Protein AF-A0A8J4SPD5-F1 (afdb_monomer_lite)

InterPro domains:
  IPR001563 Peptidase S10, serine carboxypeptidase [PF00450] (21-89)
  IPR001563 Peptidase S10, serine carboxypeptidase [PTHR11802] (18-124)
  IPR029058 Alpha/Beta hydrolase fold [G3DSA:3.40.50.1820] (10-102)
  IPR029058 Alpha/Beta hydrolase fold [SSF53474] (17-88)

Radius of gyration: 15.5 Å; chains: 1; bounding box: 42×34×45 Å

Organism: NCBI:txid100268

Secondary structure (DSSP, 8-state):
-GGGTTTSSS--GGGB----TT-SS--SS-EEEEEEE-SSTT-EEEEEEE--SS-TTTSPEEEE---STT--THHIIIIISSSEEEPP--TT-S--EEE----SEEEEESS--HHHHHHIIIIIHHH-EEESTTGGGGS-S--

Foldseek 3Di:
DCQCPVVALDHDPVQWDPDDQLPPDDDLWTKGWDWDQFPDNPDTWTKIKTAASPPSRPFAEAEFDEDDAWAWSVCCCAPNPNQWDQDDDDPPGSHRTDGDGRHHMYMTTGGDDVRVVVCCVVPCVVGHHYDYPCVVVPDDDDD

Sequence (143 aa):
FPRFFASGPSGPTDERVTSLPGLTVQPKYALYSGYLHGTSNNVQLHYWLVEAENRPDVAPLVLWLNGGPGCSSLEGLLQENGPFKVSPISQSDDSFYIFERALLRMLAFSKFSESTLKFQRSWAYKNYLLSGCIATHYTPEGS

Structure (mmCIF, N/CA/C/O backbone):
data_AF-A0A8J4SPD5-F1
#
_entry.id   AF-A0A8J4SPD5-F1
#
loop_
_atom_site.group_PDB
_atom_site.id
_atom_site.type_symbol
_atom_site.label_atom_id
_atom_site.label_alt_id
_atom_site.label_comp_id
_atom_site.label_asym_id
_atom_site.label_entity_id
_atom_site.label_seq_id
_atom_site.pdbx_PDB_ins_code
_atom_site.Cartn_x
_atom_site.Cartn_y
_atom_site.Cartn_z
_atom_site.occupancy
_atom_site.B_iso_or_equiv
_atom_site.auth_seq_id
_atom_site.auth_comp_id
_atom_site.auth_asym_id
_atom_site.auth_atom_id
_atom_site.pdbx_PDB_model_num
ATOM 1 N N . PHE A 1 1 ? -14.853 2.187 1.522 1.00 48.75 1 PHE A N 1
ATOM 2 C CA . PHE A 1 1 ? -14.688 0.987 2.371 1.00 48.75 1 PHE A CA 1
ATOM 3 C C . PHE A 1 1 ? -15.326 -0.271 1.797 1.00 48.75 1 PHE A C 1
ATOM 5 O O . PHE A 1 1 ? -14.603 -1.251 1.703 1.00 48.75 1 PHE A O 1
ATOM 12 N N . PRO A 1 2 ? -16.577 -0.264 1.289 1.00 50.12 2 PRO A N 1
ATOM 13 C CA . PRO A 1 2 ? -17.099 -1.406 0.529 1.00 50.12 2 PRO A CA 1
ATOM 14 C C . PRO A 1 2 ? -16.271 -1.703 -0.727 1.00 50.12 2 PRO A C 1
ATOM 16 O O . PRO A 1 2 ? -16.280 -2.821 -1.199 1.00 50.12 2 PRO A O 1
ATOM 19 N N . ARG A 1 3 ? -15.524 -0.722 -1.256 1.00 58.41 3 ARG A N 1
ATOM 20 C CA . ARG A 1 3 ? -14.796 -0.817 -2.530 1.00 58.41 3 ARG A CA 1
ATOM 21 C C . ARG A 1 3 ? -13.763 -1.944 -2.653 1.00 58.41 3 ARG A C 1
ATOM 23 O O . ARG A 1 3 ? -13.575 -2.384 -3.767 1.00 58.41 3 ARG A O 1
ATOM 30 N N . PHE A 1 4 ? -13.144 -2.429 -1.575 1.00 56.75 4 PHE A N 1
ATOM 31 C CA . PHE A 1 4 ? -12.231 -3.589 -1.657 1.00 56.75 4 PHE A CA 1
ATOM 32 C C . PHE A 1 4 ? -12.939 -4.946 -1.551 1.00 56.75 4 PHE A C 1
ATOM 34 O O . PHE A 1 4 ? -12.288 -5.981 -1.637 1.00 56.75 4 PHE A O 1
ATOM 41 N N . PHE A 1 5 ? -14.251 -4.941 -1.303 1.00 51.28 5 PHE A N 1
ATOM 42 C CA . PHE A 1 5 ? -15.070 -6.143 -1.133 1.00 51.28 5 PHE A CA 1
ATOM 43 C C . PHE A 1 5 ? -16.246 -6.212 -2.120 1.00 51.28 5 PHE A C 1
ATOM 45 O O . PHE A 1 5 ? -16.687 -7.299 -2.472 1.00 51.28 5 PHE A O 1
ATOM 52 N N . ALA A 1 6 ? -16.736 -5.070 -2.606 1.00 45.88 6 ALA A N 1
ATOM 53 C CA . ALA A 1 6 ? -17.805 -4.955 -3.595 1.00 45.88 6 ALA A CA 1
ATOM 54 C C . ALA A 1 6 ? -17.341 -5.372 -5.001 1.00 45.88 6 ALA A C 1
ATOM 56 O O . ALA A 1 6 ? -18.162 -5.786 -5.810 1.00 45.88 6 ALA A O 1
ATOM 57 N N . SER A 1 7 ? -16.035 -5.301 -5.273 1.00 46.88 7 SER A N 1
ATOM 58 C CA . SER A 1 7 ? -15.382 -5.815 -6.484 1.00 46.88 7 SER A CA 1
ATOM 59 C C . SER A 1 7 ? -14.794 -7.220 -6.300 1.00 46.88 7 SER A C 1
ATOM 61 O O . SER A 1 7 ? -14.007 -7.666 -7.131 1.00 46.88 7 SER A O 1
ATOM 63 N N . GLY A 1 8 ? -15.141 -7.925 -5.215 1.00 50.12 8 GLY A N 1
ATOM 64 C CA . GLY A 1 8 ? -14.461 -9.165 -4.848 1.00 50.12 8 GLY A CA 1
ATOM 65 C C . GLY A 1 8 ? -12.995 -8.917 -4.441 1.00 50.12 8 GLY A C 1
ATOM 66 O O . GLY A 1 8 ? -12.646 -7.801 -4.065 1.00 50.12 8 GLY A O 1
ATOM 67 N N . PRO A 1 9 ? -12.123 -9.935 -4.485 1.00 53.09 9 PRO A N 1
ATOM 68 C CA . PRO A 1 9 ? -10.727 -9.903 -4.016 1.00 53.09 9 PRO A CA 1
ATOM 69 C C . PRO A 1 9 ? -9.759 -9.152 -4.941 1.00 53.09 9 PRO A C 1
ATOM 71 O O . PRO A 1 9 ? -8.610 -9.532 -5.142 1.00 53.09 9 PRO A O 1
ATOM 74 N N . SER A 1 10 ? -10.239 -8.064 -5.511 1.00 59.06 10 SER A N 1
ATOM 75 C CA . SER A 1 10 ? -9.499 -7.186 -6.395 1.00 59.06 10 SER A CA 1
ATOM 76 C C . SER A 1 10 ? -9.784 -5.759 -5.969 1.00 59.06 10 SER A C 1
ATOM 78 O O . SER A 1 10 ? -10.942 -5.391 -5.746 1.00 59.06 10 SER A O 1
ATOM 80 N N . GLY A 1 11 ? -8.727 -4.955 -5.847 1.00 63.75 11 GLY A N 1
ATOM 81 C CA . GLY A 1 11 ? -8.864 -3.511 -5.702 1.00 63.75 11 GLY A CA 1
ATOM 82 C C . GLY A 1 11 ? -9.638 -2.889 -6.875 1.00 63.75 11 GLY A C 1
ATOM 83 O O . GLY A 1 11 ? -9.902 -3.562 -7.877 1.00 63.75 11 GLY A O 1
ATOM 84 N N . PRO A 1 12 ? -10.023 -1.609 -6.772 1.00 72.44 12 PRO A N 1
ATOM 85 C CA . PRO A 1 12 ? -10.711 -0.918 -7.857 1.00 72.44 12 PRO A CA 1
ATOM 86 C C . PRO A 1 12 ? -9.890 -0.985 -9.150 1.00 72.44 12 PRO A C 1
ATOM 88 O O . PRO A 1 12 ? -8.693 -0.702 -9.143 1.00 72.44 12 PRO A O 1
ATOM 91 N N . THR A 1 13 ? -10.522 -1.365 -10.264 1.00 73.56 13 THR A N 1
ATOM 92 C CA . THR A 1 13 ? -9.842 -1.550 -11.561 1.00 73.56 13 THR A CA 1
ATOM 93 C C . THR A 1 13 ? -9.110 -0.296 -12.024 1.00 73.56 13 THR A C 1
ATOM 95 O O . THR A 1 13 ? -8.031 -0.399 -12.600 1.00 73.56 13 THR A O 1
ATOM 98 N N . ASP A 1 14 ? -9.665 0.871 -11.705 1.00 83.19 14 ASP A N 1
ATOM 99 C CA . ASP A 1 14 ? -9.147 2.183 -12.102 1.00 83.19 14 ASP A CA 1
ATOM 100 C C . ASP A 1 14 ? -7.894 2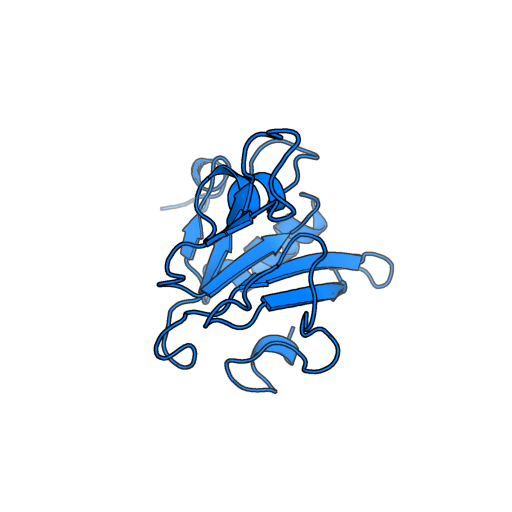.589 -11.304 1.00 83.19 14 ASP A C 1
ATOM 102 O O . ASP A 1 14 ? -7.191 3.521 -11.680 1.00 83.19 14 ASP A O 1
ATOM 106 N N . GLU A 1 15 ? -7.593 1.879 -10.213 1.00 88.50 15 GLU A N 1
ATOM 107 C CA . GLU A 1 15 ? -6.426 2.102 -9.350 1.00 88.50 15 GLU A CA 1
ATOM 108 C C . GLU A 1 15 ? -5.357 1.012 -9.549 1.00 88.50 15 GLU A C 1
ATOM 110 O O . GLU A 1 15 ? -4.375 0.946 -8.804 1.00 88.50 15 GLU A O 1
ATOM 115 N N . ARG A 1 16 ? -5.536 0.127 -10.543 1.00 89.88 16 ARG A N 1
ATOM 116 C CA . ARG A 1 16 ? -4.566 -0.923 -10.866 1.00 89.88 16 ARG A CA 1
ATOM 117 C C . ARG A 1 16 ? -3.317 -0.312 -11.494 1.00 89.88 16 ARG A C 1
ATOM 119 O O . ARG A 1 16 ? -3.377 0.348 -12.527 1.00 89.88 16 ARG A O 1
ATOM 126 N N . VAL A 1 17 ? -2.161 -0.618 -10.916 1.00 89.25 17 VAL A N 1
ATOM 127 C CA . VAL A 1 17 ? -0.864 -0.210 -11.457 1.00 89.25 17 VAL A CA 1
ATOM 128 C C . VAL A 1 17 ? -0.488 -1.155 -12.596 1.00 89.25 17 VAL A C 1
ATOM 130 O O . VAL A 1 17 ? -0.188 -2.327 -12.375 1.00 89.25 17 VAL A O 1
ATOM 133 N N . THR A 1 18 ? -0.519 -0.651 -13.830 1.00 87.75 18 THR A N 1
ATOM 134 C CA . THR A 1 18 ? -0.161 -1.410 -15.044 1.00 87.75 18 THR A CA 1
ATOM 135 C C . THR A 1 18 ? 1.302 -1.246 -15.448 1.00 87.75 18 THR A C 1
ATOM 137 O O . THR A 1 18 ? 1.835 -2.073 -16.184 1.00 87.75 18 THR A O 1
ATOM 140 N N . SER A 1 19 ? 1.955 -0.183 -14.980 1.00 84.81 19 SER A N 1
ATOM 141 C CA . SER A 1 19 ? 3.367 0.100 -15.230 1.00 84.81 19 SER A CA 1
ATOM 142 C C . SER A 1 19 ? 3.968 0.835 -14.040 1.00 84.81 19 SER A C 1
ATOM 144 O O . SER A 1 19 ? 3.377 1.803 -13.558 1.00 84.81 19 SER A O 1
ATOM 146 N N . LEU A 1 20 ? 5.156 0.418 -13.610 1.00 83.19 20 LEU A N 1
ATOM 147 C CA . LEU A 1 20 ? 5.950 1.107 -12.598 1.00 83.19 20 LEU A CA 1
ATOM 148 C C . LEU A 1 20 ? 7.338 1.390 -13.200 1.00 83.19 20 LEU A C 1
ATOM 150 O O . LEU A 1 20 ? 7.940 0.467 -13.743 1.00 83.19 20 LEU A O 1
ATOM 154 N N . PRO A 1 21 ? 7.857 2.628 -13.178 1.00 82.75 21 PRO A N 1
ATOM 155 C CA . PRO A 1 21 ? 9.204 2.905 -13.681 1.00 82.75 21 PRO A CA 1
ATOM 156 C C . PRO A 1 21 ? 10.244 2.030 -12.973 1.00 82.75 21 PRO A C 1
ATOM 158 O O . PRO A 1 21 ? 10.153 1.853 -11.765 1.00 82.75 21 PRO A O 1
ATOM 161 N N . GLY A 1 22 ? 11.211 1.463 -13.698 1.00 75.88 22 GLY A N 1
ATOM 162 C CA . GLY A 1 22 ? 12.160 0.493 -13.127 1.00 75.88 22 GLY A CA 1
ATOM 163 C C . GLY A 1 22 ? 11.676 -0.951 -13.085 1.00 75.88 22 GLY A C 1
ATOM 164 O O . GLY A 1 22 ? 12.383 -1.814 -12.566 1.00 75.88 22 GLY A O 1
ATOM 165 N N . LEU A 1 23 ? 10.469 -1.210 -13.591 1.00 74.00 23 LEU A N 1
ATOM 166 C CA . LEU A 1 23 ? 9.902 -2.540 -13.752 1.00 74.00 23 LEU A CA 1
ATOM 167 C C . LEU A 1 23 ? 10.200 -3.062 -15.159 1.00 74.00 23 LEU A C 1
ATOM 169 O O . LEU A 1 23 ? 9.462 -2.783 -16.102 1.00 74.00 23 LEU A O 1
ATOM 173 N N . THR A 1 24 ? 11.267 -3.839 -15.308 1.00 72.44 24 THR A N 1
ATOM 174 C CA . THR A 1 24 ? 11.594 -4.501 -16.584 1.00 72.44 24 THR A CA 1
ATOM 175 C C . THR A 1 24 ? 10.792 -5.788 -16.799 1.00 72.44 24 THR A C 1
ATOM 177 O O . THR A 1 24 ? 10.609 -6.222 -17.935 1.00 72.44 24 THR A O 1
ATOM 180 N N . VAL A 1 25 ? 10.251 -6.374 -15.724 1.00 76.31 25 VAL A N 1
ATOM 181 C CA . VAL A 1 25 ? 9.420 -7.588 -15.740 1.00 76.31 25 VAL A CA 1
ATOM 182 C C . VAL A 1 25 ? 8.171 -7.368 -14.895 1.00 76.31 25 VAL A C 1
ATOM 184 O O . VAL A 1 25 ? 8.276 -6.976 -13.737 1.00 76.31 25 VAL A O 1
ATOM 187 N N . GLN A 1 26 ? 6.983 -7.651 -15.441 1.00 77.56 26 GLN A N 1
ATOM 188 C CA . GLN A 1 26 ? 5.744 -7.530 -14.669 1.00 77.56 26 GLN A CA 1
ATOM 189 C C . GLN A 1 26 ? 5.642 -8.613 -13.581 1.00 77.56 26 GLN A C 1
ATOM 191 O O . GLN A 1 26 ? 5.879 -9.792 -13.867 1.00 77.56 26 GLN A O 1
ATOM 196 N N . PRO A 1 27 ? 5.248 -8.252 -12.346 1.00 81.75 27 PRO A N 1
ATOM 197 C CA . PRO A 1 27 ? 5.031 -9.223 -11.289 1.00 81.75 27 PRO A CA 1
ATOM 198 C C . PRO A 1 27 ? 3.790 -10.072 -11.585 1.00 81.75 27 PRO A C 1
ATOM 200 O O . PRO A 1 27 ? 2.859 -9.650 -12.270 1.00 81.75 27 PRO A O 1
ATOM 203 N N . LYS A 1 28 ? 3.757 -11.284 -11.025 1.00 85.69 28 LYS A N 1
ATOM 204 C CA . LYS A 1 28 ? 2.626 -12.218 -11.177 1.00 85.69 28 LYS A CA 1
ATOM 205 C C . LYS A 1 28 ? 1.398 -11.846 -10.341 1.00 85.69 28 LYS A C 1
ATOM 207 O O . LYS A 1 28 ? 0.334 -12.423 -10.532 1.00 85.69 28 LYS A O 1
ATOM 212 N N . TYR A 1 29 ? 1.550 -10.912 -9.410 1.00 87.06 29 TYR A N 1
ATOM 213 C CA . TYR A 1 29 ? 0.484 -10.405 -8.558 1.00 87.06 29 TYR A CA 1
ATOM 214 C C . TYR A 1 29 ? 0.025 -9.020 -9.016 1.00 87.06 29 TYR A C 1
ATOM 216 O O . TYR A 1 29 ? 0.767 -8.265 -9.644 1.00 87.06 29 TYR A O 1
ATOM 224 N N . ALA A 1 30 ? -1.213 -8.670 -8.676 1.00 89.62 30 ALA A N 1
ATOM 225 C CA . ALA A 1 30 ? -1.742 -7.342 -8.945 1.00 89.62 30 ALA A CA 1
ATOM 226 C C . ALA A 1 30 ? -1.265 -6.336 -7.886 1.00 89.62 30 ALA A C 1
ATOM 228 O O . ALA A 1 30 ? -1.252 -6.631 -6.691 1.00 89.62 30 ALA A O 1
ATOM 229 N N . LEU A 1 31 ? -0.915 -5.135 -8.345 1.00 89.56 31 LEU A N 1
ATOM 230 C CA . LEU A 1 31 ? -0.627 -3.973 -7.513 1.00 89.56 31 LEU A CA 1
ATOM 231 C C . LEU A 1 31 ? -1.700 -2.913 -7.766 1.00 89.56 31 LEU A C 1
ATOM 233 O O . LEU A 1 31 ? -2.047 -2.638 -8.916 1.00 89.56 31 LEU A O 1
ATOM 237 N N . TYR A 1 32 ? -2.189 -2.300 -6.695 1.00 91.25 32 TYR A N 1
ATOM 238 C CA . TYR A 1 32 ? -3.107 -1.169 -6.742 1.00 91.25 32 TYR A CA 1
ATOM 239 C C . TYR A 1 32 ? -2.542 -0.013 -5.924 1.00 91.25 32 TYR A C 1
ATOM 241 O O . TYR A 1 32 ? -1.959 -0.236 -4.863 1.00 91.25 32 TYR A O 1
ATOM 249 N N . SER A 1 33 ? -2.741 1.211 -6.400 1.00 91.00 33 SER A N 1
ATOM 250 C CA . SER A 1 33 ? -2.324 2.438 -5.724 1.00 91.00 33 SER A CA 1
ATOM 251 C C . SER A 1 33 ? -3.414 3.485 -5.886 1.00 91.00 33 SER A C 1
ATOM 253 O O . SER A 1 33 ? -3.805 3.793 -7.009 1.00 91.00 33 SER A O 1
ATOM 255 N N . GLY A 1 34 ? -3.894 4.048 -4.782 1.00 90.56 34 GLY A N 1
ATOM 256 C CA . GLY A 1 34 ? -5.062 4.926 -4.814 1.00 90.56 34 GLY A CA 1
ATOM 257 C C . GLY A 1 34 ? -5.282 5.699 -3.524 1.00 90.56 34 GLY A C 1
ATOM 258 O O . GLY A 1 34 ? -4.399 5.764 -2.664 1.00 90.56 34 GLY A O 1
ATOM 259 N N . TYR A 1 35 ? -6.472 6.284 -3.378 1.00 87.12 35 TYR A N 1
ATOM 260 C CA . TYR A 1 35 ? -6.835 7.085 -2.207 1.00 87.12 35 TYR A CA 1
ATOM 261 C C . TYR A 1 35 ? -8.138 6.603 -1.575 1.00 87.12 35 TYR A C 1
ATOM 263 O O . TYR A 1 35 ? -9.181 6.499 -2.217 1.00 87.12 35 TYR A O 1
ATOM 271 N N . LEU A 1 36 ? -8.102 6.376 -0.263 1.00 82.69 36 LEU A N 1
ATOM 272 C CA . LEU A 1 36 ? -9.296 6.118 0.534 1.00 82.69 36 LEU A CA 1
ATOM 273 C C . LEU A 1 36 ? -9.731 7.378 1.262 1.00 82.69 36 LEU A C 1
ATOM 275 O O . LEU A 1 36 ? -8.913 8.084 1.846 1.00 82.69 36 LEU A O 1
ATOM 279 N N . HIS A 1 37 ? -11.035 7.623 1.301 1.00 80.69 37 HIS A N 1
ATOM 280 C CA . HIS A 1 37 ? -11.586 8.646 2.183 1.00 80.69 37 HIS A CA 1
ATOM 281 C C . HIS A 1 37 ? -11.338 8.250 3.638 1.00 80.69 37 HIS A C 1
ATOM 283 O O . HIS A 1 37 ? -11.619 7.119 4.026 1.00 80.69 37 HIS A O 1
ATOM 289 N N . GLY A 1 38 ? -10.796 9.169 4.430 1.00 72.56 38 GLY A N 1
ATOM 290 C CA . GLY A 1 38 ? -10.636 9.006 5.868 1.00 72.56 38 GLY A CA 1
ATOM 291 C C . GLY A 1 38 ? -11.952 9.213 6.619 1.00 72.56 38 GLY A C 1
ATOM 292 O O . GLY A 1 38 ? -13.042 9.195 6.054 1.00 72.56 38 GLY A O 1
ATOM 293 N N . THR A 1 39 ? -11.846 9.437 7.930 1.00 70.25 39 THR A N 1
ATOM 294 C CA . THR A 1 39 ? -13.027 9.666 8.787 1.00 70.25 39 THR A CA 1
ATOM 295 C C . THR A 1 39 ? -13.736 10.999 8.551 1.00 70.25 39 THR A C 1
ATOM 297 O O . THR A 1 39 ? -14.880 11.158 8.965 1.00 70.25 39 THR A O 1
ATOM 300 N N . SER A 1 40 ? -13.086 11.947 7.877 1.00 71.25 40 SER A N 1
ATOM 301 C CA . SER A 1 40 ? -13.688 13.201 7.434 1.00 71.25 40 SER A CA 1
ATOM 302 C C . SER A 1 40 ? -13.550 13.344 5.921 1.00 71.25 40 SER A C 1
ATOM 304 O O . SER A 1 40 ? -12.586 12.863 5.324 1.00 71.25 40 SER A O 1
ATOM 306 N N . ASN A 1 41 ? -14.507 14.039 5.300 1.00 69.75 41 ASN A N 1
ATOM 307 C CA . ASN A 1 41 ? -14.602 14.172 3.841 1.00 69.75 41 ASN A CA 1
ATOM 308 C C . ASN A 1 41 ? -13.359 14.814 3.195 1.00 69.75 41 ASN A C 1
ATOM 310 O O . ASN A 1 41 ? -13.111 14.600 2.012 1.00 69.75 41 ASN A O 1
ATOM 314 N N . ASN A 1 42 ? -12.563 15.553 3.975 1.00 78.69 42 ASN A N 1
ATOM 315 C CA . ASN A 1 42 ? -11.366 16.254 3.506 1.00 78.69 42 ASN A CA 1
ATOM 316 C C . ASN A 1 42 ? -10.068 15.465 3.720 1.00 78.69 42 ASN A C 1
ATOM 318 O O . ASN A 1 42 ? -8.996 15.946 3.359 1.00 78.69 42 ASN A O 1
ATOM 322 N N . VAL A 1 43 ? -10.131 14.278 4.326 1.00 78.88 43 VAL A N 1
ATOM 323 C CA . VAL A 1 43 ? -8.952 13.437 4.531 1.00 78.88 43 VAL A CA 1
ATOM 324 C C . VAL A 1 43 ? -8.913 12.362 3.459 1.00 78.88 43 VAL A C 1
ATOM 326 O O . VAL A 1 43 ? -9.844 11.571 3.326 1.00 78.88 43 VAL A O 1
ATOM 329 N N . GLN A 1 44 ? -7.801 12.309 2.732 1.00 84.50 44 GLN A N 1
ATOM 330 C CA . GLN A 1 44 ? -7.504 11.251 1.777 1.00 84.50 44 GLN A CA 1
ATOM 331 C C . GLN A 1 44 ? -6.273 10.474 2.246 1.00 84.50 44 GLN A C 1
ATOM 333 O O . GLN A 1 44 ? -5.235 11.057 2.562 1.00 84.50 44 GLN A O 1
ATOM 338 N N . LEU A 1 45 ? -6.405 9.154 2.314 1.00 84.00 45 LEU A N 1
ATOM 339 C CA . LEU A 1 45 ? -5.375 8.218 2.739 1.00 84.00 45 LEU A CA 1
ATOM 340 C C . LEU A 1 45 ? -4.844 7.498 1.504 1.00 84.00 45 LEU A C 1
ATOM 342 O O . LEU A 1 45 ? -5.516 6.623 0.960 1.00 84.00 45 LEU A O 1
ATOM 346 N N . HIS A 1 46 ? -3.650 7.877 1.060 1.00 89.62 46 HIS A N 1
ATOM 347 C CA . HIS A 1 46 ? -2.983 7.181 -0.032 1.00 89.62 46 HIS A CA 1
ATOM 348 C C . HIS A 1 46 ? -2.539 5.785 0.416 1.00 89.62 46 HIS A C 1
ATOM 350 O O . HIS A 1 46 ? -1.936 5.637 1.488 1.00 89.62 46 HIS A O 1
ATOM 356 N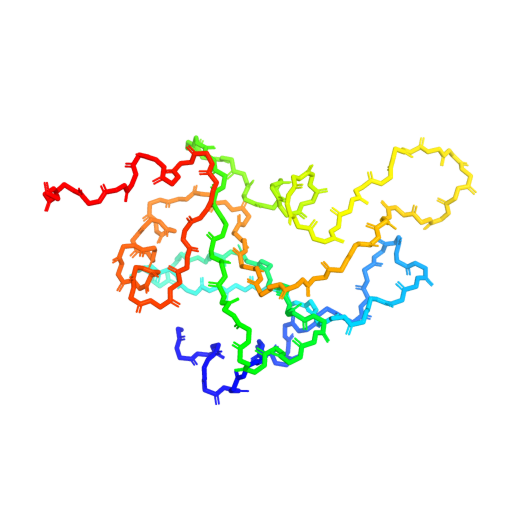 N . TYR A 1 47 ? -2.836 4.775 -0.398 1.00 89.31 47 TYR A N 1
ATOM 357 C CA . TYR A 1 47 ? -2.570 3.375 -0.094 1.00 89.31 47 TYR A CA 1
ATOM 358 C C . TYR A 1 47 ? -1.927 2.654 -1.274 1.00 89.31 47 TYR A C 1
ATOM 360 O O . TYR A 1 47 ? -2.225 2.969 -2.426 1.00 89.31 47 TYR A O 1
ATOM 368 N N . TRP A 1 48 ? -1.117 1.642 -0.967 1.00 91.56 48 TRP A N 1
ATOM 369 C CA . TRP A 1 48 ? -0.712 0.584 -1.889 1.00 91.56 48 TRP A CA 1
ATOM 370 C C . TRP A 1 48 ? -1.270 -0.752 -1.401 1.00 91.56 48 TRP A C 1
ATOM 372 O O . TRP A 1 48 ? -1.168 -1.075 -0.216 1.00 91.56 48 TRP A O 1
ATOM 382 N N . LEU A 1 49 ? -1.866 -1.518 -2.311 1.00 90.31 49 LEU A N 1
ATOM 383 C CA . LEU A 1 49 ? -2.343 -2.876 -2.067 1.00 90.31 49 LEU A CA 1
ATOM 384 C C . LEU A 1 49 ? -1.638 -3.829 -3.021 1.00 90.31 49 LEU A C 1
ATOM 386 O O . LEU A 1 49 ? -1.739 -3.682 -4.239 1.00 90.31 49 LEU A O 1
ATOM 390 N N . VAL A 1 50 ? -0.989 -4.835 -2.455 1.00 90.75 50 VAL A N 1
ATOM 391 C CA . VAL A 1 50 ? -0.434 -5.960 -3.199 1.00 90.75 50 VAL A CA 1
ATOM 392 C C . VAL A 1 50 ? -1.319 -7.167 -2.976 1.00 90.75 50 VAL A C 1
ATOM 394 O O . VAL A 1 50 ? -1.575 -7.534 -1.832 1.00 90.75 50 VAL A O 1
ATOM 397 N N . GLU A 1 51 ? -1.796 -7.772 -4.054 1.00 89.81 51 GLU A N 1
ATOM 398 C CA . GLU A 1 51 ? -2.545 -9.023 -3.984 1.00 89.81 51 GLU A CA 1
ATOM 399 C C . GLU A 1 51 ? -1.610 -10.225 -3.805 1.00 89.81 51 GLU A C 1
ATOM 401 O O . GLU A 1 51 ? -0.430 -10.174 -4.151 1.00 89.81 51 GLU A O 1
ATOM 406 N N . ALA A 1 52 ? -2.145 -11.331 -3.290 1.00 88.62 52 ALA A N 1
ATOM 407 C CA . ALA A 1 52 ? -1.394 -12.580 -3.254 1.00 88.62 52 ALA A CA 1
ATOM 408 C C . ALA A 1 52 ? -1.202 -13.133 -4.680 1.00 88.62 52 ALA A C 1
ATOM 410 O O . ALA A 1 52 ? -2.111 -13.073 -5.507 1.00 88.62 52 ALA A O 1
ATOM 411 N N . GLU A 1 53 ? -0.036 -13.721 -4.961 1.00 88.81 53 GLU A N 1
ATOM 412 C CA . GLU A 1 53 ? 0.276 -14.371 -6.243 1.00 88.81 53 GLU A CA 1
ATOM 413 C C . GLU A 1 53 ? -0.679 -15.541 -6.515 1.00 88.81 53 GLU A C 1
ATOM 415 O O . GLU A 1 53 ? -1.115 -15.749 -7.644 1.00 88.81 53 GLU A O 1
ATOM 420 N N . ASN A 1 54 ? -1.017 -16.304 -5.470 1.00 87.06 54 ASN A N 1
ATOM 421 C CA . ASN A 1 54 ? -1.834 -17.506 -5.575 1.00 87.06 54 ASN A CA 1
ATOM 422 C C . ASN A 1 54 ? -3.113 -17.356 -4.753 1.00 87.06 54 ASN A C 1
ATOM 424 O O . ASN A 1 54 ? -3.047 -17.124 -3.548 1.00 87.06 54 ASN A O 1
ATOM 428 N N . ARG A 1 55 ? -4.262 -17.572 -5.403 1.00 85.69 55 ARG A N 1
ATOM 429 C CA . ARG A 1 55 ? -5.603 -17.500 -4.798 1.00 85.69 55 ARG A CA 1
ATOM 430 C C . ARG A 1 55 ? -5.833 -16.226 -3.956 1.00 85.69 55 ARG A C 1
ATOM 432 O O . ARG A 1 55 ? -6.115 -16.326 -2.757 1.00 85.69 55 ARG A O 1
ATOM 439 N N . PRO A 1 56 ? -5.707 -15.025 -4.558 1.00 84.31 56 PRO A N 1
ATOM 440 C CA . PRO A 1 56 ? -5.960 -13.758 -3.859 1.00 84.31 56 PRO A CA 1
ATOM 441 C C . PRO A 1 56 ? -7.384 -13.664 -3.292 1.00 84.31 56 PRO A C 1
ATOM 443 O O . PRO A 1 56 ? -7.632 -12.923 -2.348 1.00 84.31 56 PRO A O 1
ATOM 446 N N . ASP A 1 57 ? -8.310 -14.469 -3.810 1.00 81.31 57 ASP A N 1
ATOM 447 C CA . ASP A 1 57 ? -9.691 -14.597 -3.359 1.00 81.31 57 ASP A CA 1
ATOM 448 C C . ASP A 1 57 ? -9.879 -15.109 -1.939 1.00 81.31 57 ASP A C 1
ATOM 450 O O . ASP A 1 57 ? -10.809 -14.684 -1.253 1.00 81.31 57 ASP A O 1
ATOM 454 N N . VAL A 1 58 ? -8.967 -15.958 -1.481 1.00 80.69 58 VAL A N 1
ATOM 455 C CA . VAL A 1 58 ? -9.027 -16.567 -0.147 1.00 80.69 58 VAL A CA 1
ATOM 456 C C . VAL A 1 58 ? -7.797 -16.260 0.701 1.00 80.69 58 VAL A C 1
ATOM 458 O O . VAL A 1 58 ? -7.745 -16.644 1.869 1.00 80.69 58 VAL A O 1
ATOM 461 N N . ALA A 1 59 ? -6.797 -15.581 0.136 1.00 83.81 59 ALA A N 1
ATOM 462 C CA . ALA A 1 59 ? -5.623 -15.156 0.879 1.00 83.81 59 ALA A CA 1
ATOM 463 C C . ALA A 1 59 ? -6.010 -14.102 1.933 1.00 83.81 59 ALA A C 1
ATOM 465 O O . ALA A 1 59 ? -6.752 -13.160 1.625 1.00 83.81 59 ALA A O 1
ATOM 466 N N . PRO A 1 60 ? -5.504 -14.214 3.176 1.00 82.12 60 PRO A N 1
ATOM 467 C CA . PRO A 1 60 ? -5.786 -13.215 4.187 1.00 82.12 60 PRO A CA 1
ATOM 468 C C . PRO A 1 60 ? -5.130 -11.890 3.795 1.00 82.12 60 PRO A C 1
ATOM 470 O O . PRO A 1 60 ? -4.041 -11.853 3.213 1.00 82.12 60 PRO A O 1
ATOM 473 N N . LEU A 1 61 ? -5.815 -10.798 4.123 1.00 83.31 61 LEU A N 1
ATOM 474 C CA . LEU A 1 61 ? -5.287 -9.454 3.958 1.00 83.31 61 LEU A CA 1
ATOM 475 C C . LEU A 1 61 ? -4.623 -9.006 5.264 1.00 83.31 61 LEU A C 1
ATOM 477 O O . LEU A 1 61 ? -5.172 -9.131 6.360 1.00 83.31 61 LEU A O 1
ATOM 481 N N . VAL A 1 62 ? -3.401 -8.515 5.130 1.00 83.00 62 VAL A N 1
ATOM 482 C CA . VAL A 1 62 ? -2.585 -7.976 6.209 1.00 83.00 62 VAL A CA 1
ATOM 483 C C . VAL A 1 62 ? -2.550 -6.467 6.052 1.00 83.00 62 VAL A C 1
ATOM 485 O O . VAL A 1 62 ? -2.185 -5.950 4.993 1.00 83.00 62 VAL A O 1
ATOM 488 N N . LEU A 1 63 ? -2.927 -5.757 7.112 1.00 82.50 63 LEU A N 1
ATOM 489 C CA . LEU A 1 63 ? -2.708 -4.321 7.197 1.00 82.50 63 LEU A CA 1
ATOM 490 C C . LEU A 1 63 ? -1.327 -4.090 7.812 1.00 82.50 63 LEU A C 1
ATOM 492 O O . LEU A 1 63 ? -1.091 -4.435 8.972 1.00 82.50 63 LEU A O 1
ATOM 496 N N . TRP A 1 64 ? -0.435 -3.489 7.032 1.00 81.19 64 TRP A N 1
ATOM 497 C CA . TRP A 1 64 ? 0.912 -3.158 7.467 1.00 81.19 64 TRP A CA 1
ATOM 498 C C . TRP A 1 64 ? 1.015 -1.687 7.854 1.00 81.19 64 TRP A C 1
ATOM 500 O O . TRP A 1 64 ? 0.729 -0.806 7.038 1.00 81.19 64 TRP A O 1
ATOM 510 N N . LEU A 1 65 ? 1.442 -1.427 9.091 1.00 77.69 65 LEU A N 1
ATOM 511 C CA . LEU A 1 65 ? 1.637 -0.078 9.613 1.00 77.69 65 LEU A CA 1
ATOM 512 C C . LEU A 1 65 ? 3.045 0.080 10.194 1.00 77.69 65 LEU A C 1
ATOM 514 O O . LEU A 1 65 ? 3.377 -0.505 11.229 1.00 77.69 65 LEU A O 1
ATOM 518 N N . ASN A 1 66 ? 3.854 0.928 9.563 1.00 75.56 66 ASN A N 1
ATOM 519 C CA . ASN A 1 66 ? 5.106 1.392 10.158 1.00 75.56 66 ASN A CA 1
ATOM 520 C C . ASN A 1 66 ? 4.810 2.299 11.365 1.00 75.56 66 ASN A C 1
ATOM 522 O O . ASN A 1 66 ? 3.752 2.928 11.450 1.00 75.56 66 ASN A O 1
ATOM 526 N N . GLY A 1 67 ? 5.740 2.326 12.323 1.00 68.31 67 GLY A N 1
ATOM 527 C CA . GLY A 1 67 ? 5.579 3.063 13.576 1.00 68.31 67 GLY A CA 1
ATOM 528 C C . GLY A 1 67 ? 6.083 4.500 13.554 1.00 68.31 67 GLY A C 1
ATOM 529 O O . GLY A 1 67 ? 6.709 4.935 12.598 1.00 68.31 67 GLY A O 1
ATOM 530 N N . GLY A 1 68 ? 5.802 5.222 14.642 1.00 58.16 68 GLY A N 1
ATOM 531 C CA . GLY A 1 68 ? 6.084 6.651 14.791 1.00 58.16 68 GLY A CA 1
ATOM 532 C C . GLY A 1 68 ? 5.012 7.547 14.144 1.00 58.16 68 GLY A C 1
ATOM 533 O O . GLY A 1 68 ? 4.422 7.192 13.122 1.00 58.16 68 GLY A O 1
ATOM 534 N N . PRO A 1 69 ? 4.714 8.728 14.711 1.00 63.38 69 PRO A N 1
ATOM 535 C CA . PRO A 1 69 ? 3.883 9.703 14.020 1.00 63.38 69 PRO A CA 1
ATOM 536 C C . PRO A 1 69 ? 4.617 10.221 12.774 1.00 63.38 69 PRO A C 1
ATOM 538 O O . PRO A 1 69 ? 5.686 10.812 12.875 1.00 63.38 69 PRO A O 1
ATOM 541 N N . GLY A 1 70 ? 4.019 10.030 11.596 1.00 65.12 70 GLY A N 1
ATOM 542 C CA . GLY A 1 70 ? 4.498 10.621 10.342 1.00 65.12 70 GLY A CA 1
ATOM 543 C C . GLY A 1 70 ? 5.332 9.713 9.434 1.00 65.12 70 GLY A C 1
ATOM 544 O O . GLY A 1 70 ? 5.552 10.103 8.289 1.00 65.12 70 GLY A O 1
ATOM 545 N N . CYS A 1 71 ? 5.722 8.512 9.870 1.00 71.62 71 CYS A N 1
ATOM 546 C CA . CYS A 1 71 ? 6.401 7.554 8.994 1.00 71.62 71 CYS A CA 1
ATOM 547 C C . CYS A 1 71 ? 5.432 6.927 7.977 1.00 71.62 71 CYS A C 1
ATOM 549 O O . CYS A 1 71 ? 4.225 6.784 8.212 1.00 71.62 71 CYS A O 1
ATOM 551 N N . SER A 1 72 ? 5.974 6.574 6.812 1.00 81.19 72 SER A N 1
ATOM 552 C CA . SER A 1 72 ? 5.234 5.940 5.723 1.00 81.19 72 SER A CA 1
ATOM 553 C C . SER A 1 72 ? 5.247 4.431 5.899 1.00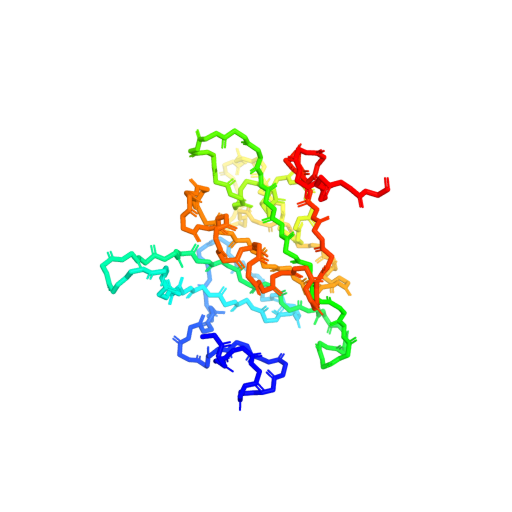 81.19 72 SER A C 1
ATOM 555 O O . SER A 1 72 ? 6.308 3.837 6.043 1.00 81.19 72 SER A O 1
ATOM 557 N N . SER A 1 73 ? 4.089 3.776 5.811 1.00 84.94 73 SER A N 1
ATOM 558 C CA . SER A 1 73 ? 4.047 2.305 5.804 1.00 84.94 73 SER A CA 1
ATOM 559 C C . SER A 1 73 ? 4.468 1.707 4.460 1.00 84.94 73 SER A C 1
ATOM 561 O O . SER A 1 73 ? 4.629 0.495 4.351 1.00 84.94 73 SER A O 1
ATOM 563 N N . LEU A 1 74 ? 4.690 2.548 3.439 1.00 86.00 74 LEU A N 1
ATOM 564 C CA . LEU A 1 74 ? 5.338 2.106 2.203 1.00 86.00 74 LEU A CA 1
ATOM 565 C C . LEU A 1 74 ? 6.807 1.744 2.427 1.00 86.00 74 LEU A C 1
ATOM 567 O O . LEU A 1 74 ? 7.350 0.977 1.644 1.00 86.00 74 LEU A O 1
ATOM 571 N N . GLU A 1 75 ? 7.437 2.248 3.491 1.00 82.00 75 GLU A N 1
ATOM 572 C CA . GLU A 1 75 ? 8.781 1.819 3.881 1.00 82.00 75 GLU A CA 1
ATOM 573 C C . GLU A 1 75 ? 8.801 0.312 4.154 1.00 82.00 75 GLU A C 1
ATOM 575 O O . GLU A 1 75 ? 9.546 -0.412 3.500 1.00 82.00 75 GLU A O 1
ATOM 580 N N . GLY A 1 76 ? 7.891 -0.195 4.990 1.00 80.44 76 GLY A N 1
ATOM 581 C CA . GLY A 1 76 ? 7.810 -1.630 5.243 1.00 80.44 76 GLY A CA 1
ATOM 582 C C . GLY A 1 76 ? 7.386 -2.461 4.029 1.00 80.44 76 GLY A C 1
ATOM 583 O O . GLY A 1 76 ? 7.804 -3.610 3.893 1.00 80.44 76 GLY A O 1
ATOM 584 N N . LEU A 1 77 ? 6.620 -1.881 3.100 1.00 84.25 77 LEU A N 1
ATOM 585 C CA . LEU A 1 77 ? 6.282 -2.529 1.828 1.00 84.25 77 LEU A CA 1
ATOM 586 C C . LEU A 1 77 ? 7.486 -2.625 0.869 1.00 84.25 77 LEU A C 1
ATOM 588 O O . LEU A 1 77 ? 7.566 -3.577 0.099 1.00 84.25 77 LEU A O 1
ATOM 592 N N . LEU A 1 78 ? 8.403 -1.657 0.888 1.00 83.81 78 LEU A N 1
ATOM 593 C CA . LEU A 1 78 ? 9.520 -1.571 -0.066 1.00 83.81 78 LEU A CA 1
ATOM 594 C C . LEU A 1 78 ? 10.865 -2.057 0.493 1.00 83.81 78 LEU A C 1
ATOM 596 O O . LEU A 1 78 ? 11.792 -2.294 -0.284 1.00 83.81 78 LEU A O 1
ATOM 600 N N . GLN A 1 79 ? 11.005 -2.126 1.818 1.00 77.50 79 GLN A N 1
ATOM 601 C CA . GLN A 1 79 ? 12.285 -2.376 2.488 1.00 77.50 79 GLN A CA 1
ATOM 602 C C . GLN A 1 79 ? 12.230 -3.481 3.548 1.00 77.50 79 GLN A C 1
ATOM 604 O O . GLN A 1 79 ? 13.282 -3.999 3.912 1.00 77.50 79 GLN A O 1
ATOM 609 N N . GLU A 1 80 ? 11.045 -3.866 4.035 1.00 79.12 80 GLU A N 1
ATOM 610 C CA . GLU A 1 80 ? 10.921 -4.870 5.100 1.00 79.12 80 GLU A CA 1
ATOM 611 C C . GLU A 1 80 ? 10.258 -6.161 4.602 1.00 79.12 80 GLU A C 1
ATOM 613 O O . GLU A 1 80 ? 10.941 -7.128 4.281 1.00 79.12 80 GLU A O 1
ATOM 618 N N . ASN A 1 81 ? 8.923 -6.182 4.549 1.00 79.00 81 ASN A N 1
ATOM 619 C CA . ASN A 1 81 ? 8.119 -7.402 4.409 1.00 79.00 81 ASN A CA 1
ATOM 620 C C . ASN A 1 81 ? 7.238 -7.426 3.159 1.00 79.00 81 ASN A C 1
ATOM 622 O O . ASN A 1 81 ? 6.523 -8.403 2.931 1.00 79.00 81 ASN A O 1
ATOM 626 N N . GLY A 1 82 ? 7.236 -6.356 2.365 1.00 81.50 82 GLY A N 1
ATOM 627 C CA . GLY A 1 82 ? 6.541 -6.388 1.090 1.00 81.50 82 GLY A CA 1
ATOM 628 C C . GLY A 1 82 ? 7.325 -7.162 0.028 1.00 81.50 82 GLY A C 1
ATOM 629 O O . GLY A 1 82 ? 8.522 -7.409 0.164 1.00 81.50 82 GLY A O 1
ATOM 630 N N . PRO A 1 83 ? 6.658 -7.545 -1.067 1.00 80.12 83 PRO A N 1
ATOM 631 C CA . PRO A 1 83 ? 7.265 -8.353 -2.120 1.00 80.12 83 PRO A CA 1
ATOM 632 C C . PRO A 1 83 ? 8.163 -7.530 -3.059 1.00 80.12 83 PRO A C 1
ATOM 634 O O . PRO A 1 83 ? 8.573 -8.029 -4.104 1.00 80.12 83 PRO A O 1
ATOM 637 N N . PHE A 1 84 ? 8.451 -6.272 -2.710 1.00 77.69 84 PHE A N 1
ATOM 638 C CA . PHE A 1 84 ? 9.356 -5.382 -3.425 1.00 77.69 84 PHE A CA 1
ATOM 639 C C . PHE A 1 84 ? 10.631 -5.226 -2.612 1.00 77.69 84 PHE A C 1
ATOM 641 O O . PHE A 1 84 ? 10.579 -4.887 -1.433 1.00 77.69 84 PHE A O 1
ATOM 648 N N . LYS A 1 85 ? 11.775 -5.382 -3.267 1.00 72.88 85 LYS A N 1
ATOM 649 C CA . LYS A 1 85 ? 13.060 -4.937 -2.741 1.00 72.88 85 LYS A CA 1
ATOM 650 C C . LYS A 1 85 ? 13.637 -3.914 -3.694 1.00 72.88 85 LYS A C 1
ATOM 652 O O . LYS A 1 85 ? 13.754 -4.177 -4.888 1.00 72.88 85 LYS A O 1
ATOM 657 N N . VAL A 1 86 ? 13.974 -2.741 -3.175 1.00 69.88 86 VAL A N 1
ATOM 658 C CA . VAL A 1 86 ? 14.689 -1.729 -3.955 1.00 69.88 86 VAL A CA 1
ATOM 659 C C . VAL A 1 86 ? 16.129 -2.204 -4.130 1.00 69.88 86 VAL A C 1
ATOM 661 O O . VAL A 1 86 ? 16.826 -2.452 -3.145 1.00 69.88 86 VAL A O 1
ATOM 664 N N . SER A 1 87 ? 16.565 -2.371 -5.378 1.00 67.00 87 SER A N 1
ATOM 665 C CA . SER A 1 87 ? 17.960 -2.701 -5.671 1.00 67.00 87 SER A CA 1
ATOM 666 C C . SER A 1 87 ? 18.847 -1.505 -5.300 1.00 67.00 87 SER A C 1
ATOM 668 O O . SER A 1 87 ? 18.463 -0.364 -5.587 1.00 67.00 87 SER A O 1
ATOM 670 N N . PRO A 1 88 ? 20.023 -1.703 -4.672 1.00 62.91 88 PRO A N 1
ATOM 671 C CA . PRO A 1 88 ? 20.996 -0.624 -4.558 1.00 62.91 88 PRO A CA 1
ATOM 672 C C . PRO A 1 88 ? 21.321 -0.108 -5.962 1.00 62.91 88 PRO A C 1
ATOM 674 O O . PRO A 1 88 ? 21.495 -0.898 -6.886 1.00 62.91 88 PRO A O 1
ATOM 677 N N . ILE A 1 89 ? 21.376 1.217 -6.121 1.00 59.94 89 ILE A N 1
ATOM 678 C CA . ILE A 1 89 ? 21.639 1.881 -7.402 1.00 59.94 89 ILE A CA 1
ATOM 679 C C . ILE A 1 89 ? 23.045 1.476 -7.881 1.00 59.94 89 ILE A C 1
ATOM 681 O O . ILE A 1 89 ? 24.031 2.140 -7.564 1.00 59.94 89 ILE A O 1
ATOM 685 N N . SER A 1 90 ? 23.166 0.380 -8.628 1.00 53.72 90 SER A N 1
ATOM 686 C CA . SER A 1 90 ? 24.318 0.144 -9.487 1.00 53.72 90 SER A CA 1
ATOM 687 C C . SER A 1 90 ? 23.991 0.795 -10.829 1.00 53.72 90 SER A C 1
ATOM 689 O O . SER A 1 90 ? 22.909 0.625 -11.384 1.00 53.72 90 SER A O 1
ATOM 691 N N . GLN A 1 91 ? 24.896 1.640 -11.312 1.00 52.16 91 GLN A N 1
ATOM 692 C CA . GLN A 1 91 ? 24.686 2.565 -12.433 1.00 52.16 91 GLN A CA 1
ATOM 693 C C . GLN A 1 91 ? 24.565 1.872 -13.811 1.00 52.16 91 GLN A C 1
ATOM 695 O O . GLN A 1 91 ? 24.922 2.467 -14.824 1.00 52.16 91 GLN A O 1
ATOM 700 N N . SER A 1 92 ? 24.111 0.618 -13.875 1.00 55.62 92 SER A N 1
ATOM 701 C CA . SER A 1 92 ? 24.129 -0.188 -15.100 1.00 55.62 92 SER A CA 1
ATOM 702 C C . SER A 1 92 ? 22.909 -1.076 -15.347 1.00 55.62 92 SER A C 1
ATOM 704 O O . SER A 1 92 ? 22.831 -1.629 -16.437 1.00 55.62 92 SER A O 1
ATOM 706 N N . ASP A 1 93 ? 21.965 -1.204 -14.410 1.00 58.22 93 ASP A N 1
ATOM 707 C CA . ASP A 1 93 ? 20.747 -1.993 -14.627 1.00 58.22 93 ASP A CA 1
ATOM 708 C C . ASP A 1 93 ? 19.502 -1.096 -14.571 1.00 58.22 93 ASP A C 1
ATOM 710 O O . ASP A 1 93 ? 19.219 -0.469 -13.553 1.00 58.22 93 ASP A O 1
ATOM 714 N N . ASP A 1 94 ? 18.699 -1.086 -15.640 1.00 59.56 94 ASP A N 1
ATOM 715 C CA . ASP A 1 94 ? 17.418 -0.353 -15.747 1.00 59.56 94 ASP A CA 1
ATOM 716 C C . ASP A 1 94 ? 16.328 -0.848 -14.763 1.00 59.56 94 ASP A C 1
ATOM 718 O O . ASP A 1 94 ? 15.173 -0.414 -14.807 1.00 59.56 94 ASP A O 1
ATOM 722 N N . SER A 1 95 ? 16.667 -1.799 -13.886 1.00 60.06 95 SER A N 1
ATOM 723 C CA . SER A 1 95 ? 15.749 -2.465 -12.961 1.00 60.06 95 SER A CA 1
ATOM 724 C C . SER A 1 95 ? 15.978 -1.987 -11.530 1.00 60.06 95 SER A C 1
ATOM 726 O O . SER A 1 95 ? 16.945 -2.371 -10.876 1.00 60.06 95 SER A O 1
ATOM 728 N N . PHE A 1 96 ? 15.047 -1.185 -11.012 1.00 67.81 96 PHE A N 1
ATOM 729 C CA . PHE A 1 96 ? 15.114 -0.653 -9.644 1.00 67.81 96 PHE A CA 1
ATOM 730 C C . PHE A 1 96 ? 14.531 -1.605 -8.590 1.00 67.81 96 PHE A C 1
ATOM 732 O O . PHE A 1 96 ? 14.710 -1.377 -7.392 1.00 67.81 96 PHE A O 1
ATOM 739 N N . TYR A 1 97 ? 13.850 -2.675 -9.013 1.00 68.62 97 TYR A N 1
ATOM 740 C CA . TYR A 1 97 ? 13.091 -3.554 -8.127 1.00 68.62 97 TYR A CA 1
ATOM 741 C C . TYR A 1 97 ? 13.425 -5.034 -8.330 1.00 68.62 97 TYR A C 1
ATOM 743 O O . TYR A 1 97 ? 13.461 -5.531 -9.455 1.00 68.62 97 TYR A O 1
ATOM 751 N N . ILE A 1 98 ? 13.591 -5.745 -7.217 1.00 64.75 98 ILE A N 1
ATOM 752 C CA . ILE A 1 98 ? 13.639 -7.205 -7.135 1.00 64.75 98 ILE A CA 1
ATOM 753 C C . ILE A 1 98 ? 12.324 -7.668 -6.507 1.00 64.75 98 ILE A C 1
ATOM 755 O O . ILE A 1 98 ? 11.901 -7.126 -5.484 1.00 64.75 98 ILE A O 1
ATOM 759 N N . PHE A 1 99 ? 11.678 -8.661 -7.118 1.00 66.31 99 PHE A N 1
ATOM 760 C CA . PHE A 1 99 ? 10.375 -9.153 -6.674 1.00 66.31 99 PHE A CA 1
ATOM 761 C C . PHE A 1 99 ? 10.482 -10.492 -5.970 1.00 66.31 99 PHE A C 1
ATOM 763 O O . PHE A 1 99 ? 11.085 -11.434 -6.484 1.00 66.31 99 PHE A O 1
ATOM 770 N N . GLU A 1 100 ? 9.822 -10.586 -4.824 1.00 72.56 100 GLU A N 1
ATOM 771 C CA . GLU A 1 100 ? 9.608 -11.843 -4.120 1.00 72.56 100 GLU A CA 1
ATOM 772 C C . GLU A 1 100 ? 8.148 -12.289 -4.228 1.00 72.56 100 GLU A C 1
ATOM 774 O O . GLU A 1 100 ? 7.284 -11.581 -4.749 1.00 72.56 100 GLU A O 1
ATOM 779 N N . ARG A 1 101 ? 7.857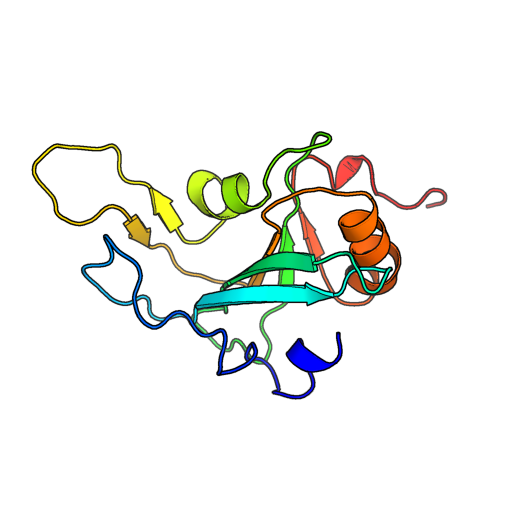 -13.512 -3.778 1.00 77.19 101 ARG A N 1
ATOM 780 C CA . ARG A 1 101 ? 6.495 -14.050 -3.854 1.00 77.19 101 ARG A CA 1
ATOM 781 C C . ARG A 1 101 ? 5.587 -13.312 -2.874 1.00 77.19 101 ARG A C 1
ATOM 783 O O . ARG A 1 101 ? 5.837 -13.312 -1.672 1.00 77.19 101 ARG A O 1
ATOM 790 N N . ALA A 1 102 ? 4.479 -12.772 -3.371 1.00 79.56 102 ALA A N 1
ATOM 791 C CA . ALA A 1 102 ? 3.412 -12.244 -2.528 1.00 79.56 102 ALA A CA 1
ATOM 792 C C . ALA A 1 102 ? 2.531 -13.402 -2.031 1.00 79.56 102 ALA A C 1
ATOM 794 O O . ALA A 1 102 ? 1.622 -13.849 -2.727 1.00 79.56 102 ALA A O 1
ATOM 795 N N . LEU A 1 103 ? 2.823 -13.950 -0.849 1.00 81.94 103 LEU A N 1
ATOM 796 C CA . LEU A 1 103 ? 2.038 -15.063 -0.287 1.00 81.94 103 LEU A CA 1
ATOM 797 C C . LEU A 1 103 ? 0.706 -14.607 0.316 1.00 81.94 103 LEU A C 1
ATOM 799 O O . LEU A 1 103 ? -0.246 -15.381 0.375 1.00 81.94 103 LEU A O 1
ATOM 803 N N . LEU A 1 104 ? 0.660 -13.356 0.766 1.00 83.81 104 LEU A N 1
ATOM 804 C CA . LEU A 1 104 ? -0.487 -12.725 1.398 1.00 83.81 104 LEU A CA 1
ATOM 805 C C . LEU A 1 104 ? -0.846 -11.453 0.643 1.00 83.81 104 LEU A C 1
ATOM 807 O O . LEU A 1 104 ? -0.030 -10.907 -0.101 1.00 83.81 104 LEU A O 1
ATOM 811 N N . ARG A 1 105 ? -2.057 -10.959 0.887 1.00 87.69 105 ARG A N 1
ATOM 812 C CA . ARG A 1 105 ? -2.445 -9.630 0.426 1.00 87.69 105 ARG A CA 1
ATOM 813 C C . ARG A 1 105 ? -1.922 -8.627 1.448 1.00 87.69 105 ARG A C 1
ATOM 815 O O . ARG A 1 105 ? -2.113 -8.834 2.646 1.00 87.69 105 ARG A O 1
ATOM 822 N N . MET A 1 106 ? -1.275 -7.556 1.012 1.00 88.00 106 MET A N 1
ATOM 823 C CA . MET A 1 106 ? -0.661 -6.570 1.905 1.00 88.00 106 MET A CA 1
ATOM 824 C C . MET A 1 106 ? -1.142 -5.167 1.552 1.00 88.00 106 MET A C 1
ATOM 826 O O . MET A 1 106 ? -0.930 -4.698 0.436 1.00 88.00 106 MET A O 1
ATOM 830 N N . LEU A 1 107 ? -1.784 -4.501 2.511 1.00 87.69 107 LEU A N 1
ATOM 831 C CA . LEU A 1 107 ? -2.236 -3.116 2.409 1.00 87.69 107 LEU A CA 1
ATOM 832 C C . LEU A 1 107 ? -1.331 -2.225 3.259 1.00 87.69 107 LEU A C 1
ATOM 834 O O . LEU A 1 107 ? -1.214 -2.441 4.464 1.00 87.69 107 LEU A O 1
ATOM 838 N N . ALA A 1 108 ? -0.740 -1.203 2.646 1.00 88.06 108 ALA A N 1
ATOM 839 C CA . ALA A 1 108 ? 0.112 -0.225 3.313 1.00 88.06 108 ALA A CA 1
ATOM 840 C C . ALA A 1 108 ? -0.331 1.206 2.978 1.00 88.06 108 ALA A C 1
ATOM 842 O O . ALA A 1 108 ? -0.668 1.511 1.836 1.00 88.06 108 ALA A O 1
ATOM 843 N N . PHE A 1 109 ? -0.299 2.104 3.964 1.00 87.25 109 PHE A N 1
ATOM 844 C CA . PHE A 1 109 ? -0.614 3.525 3.780 1.00 87.25 109 PHE A CA 1
ATOM 845 C C . PHE A 1 109 ? 0.654 4.379 3.730 1.00 87.25 109 PHE A C 1
ATOM 847 O O . PHE A 1 109 ? 1.563 4.198 4.538 1.00 87.25 109 PHE A O 1
ATOM 854 N N . SER A 1 110 ? 0.710 5.375 2.844 1.00 83.19 110 SER A N 1
ATOM 855 C CA . SER A 1 110 ? 1.915 6.213 2.716 1.00 83.19 110 SER A CA 1
ATOM 856 C C . SER A 1 110 ? 2.121 7.219 3.837 1.00 83.19 110 SER A C 1
ATOM 858 O O . SER A 1 110 ? 3.186 7.822 3.932 1.00 83.19 110 SER A O 1
ATOM 860 N N . LYS A 1 111 ? 1.110 7.449 4.672 1.00 77.75 111 LYS A N 1
ATOM 861 C CA . LYS A 1 111 ? 1.250 8.295 5.850 1.00 77.75 111 LYS A CA 1
ATOM 862 C C . LYS A 1 111 ? 0.435 7.736 6.997 1.00 77.75 111 LYS A C 1
ATOM 864 O O . LYS A 1 111 ? -0.781 7.550 6.893 1.00 77.75 111 LYS A O 1
ATOM 869 N N . PHE A 1 112 ? 1.111 7.532 8.117 1.00 67.75 112 PHE A N 1
ATOM 870 C CA . PHE A 1 112 ? 0.445 7.288 9.378 1.00 67.75 112 PHE A CA 1
ATOM 871 C C . PHE A 1 112 ? -0.201 8.585 9.896 1.00 67.75 112 PHE A C 1
ATOM 873 O O . PHE A 1 112 ? 0.450 9.625 10.014 1.00 67.75 112 PHE A O 1
ATOM 880 N N . SER A 1 113 ? -1.505 8.536 10.176 1.00 69.19 113 SER A N 1
ATOM 881 C CA . SER A 1 113 ? -2.287 9.650 10.720 1.00 69.19 113 SER A CA 1
ATOM 882 C C . SER A 1 113 ? -3.330 9.140 11.713 1.00 69.19 113 SER A C 1
ATOM 884 O O . SER A 1 113 ? -3.696 7.965 11.691 1.00 69.19 113 SER A O 1
ATOM 886 N N . GLU A 1 114 ? -3.891 10.030 12.533 1.00 69.38 114 GLU A N 1
ATOM 887 C CA . GLU A 1 114 ? -5.015 9.687 13.416 1.00 69.38 114 GLU A CA 1
ATOM 888 C C . GLU A 1 114 ? -6.231 9.153 12.633 1.00 69.38 114 GLU A C 1
ATOM 890 O O . GLU A 1 114 ? -6.980 8.307 13.114 1.00 69.38 114 GLU A O 1
ATOM 895 N N . SER A 1 115 ? -6.408 9.584 11.380 1.00 67.94 115 SER A N 1
ATOM 896 C CA . SER A 1 115 ? -7.445 9.032 10.501 1.00 67.94 115 SER A CA 1
ATOM 897 C C . SER A 1 115 ? -7.131 7.603 10.054 1.00 67.94 115 SER A C 1
ATOM 899 O O . SER A 1 115 ? -8.040 6.778 10.001 1.00 67.94 115 SER A O 1
ATOM 901 N N . THR A 1 116 ? -5.858 7.288 9.799 1.00 67.75 116 THR A N 1
ATOM 902 C CA . THR A 1 116 ? -5.382 5.918 9.536 1.00 67.75 116 THR A CA 1
ATOM 903 C C . THR A 1 116 ? -5.605 5.025 10.763 1.00 67.75 116 THR A C 1
ATOM 905 O O . THR A 1 116 ? -6.041 3.884 10.632 1.00 67.75 116 THR A O 1
ATOM 908 N N . LEU A 1 117 ? -5.409 5.569 11.969 1.00 68.56 117 LEU A N 1
ATOM 909 C CA . LEU A 1 117 ? -5.702 4.884 13.232 1.00 68.56 117 LEU A CA 1
ATOM 910 C C . LEU A 1 117 ? -7.192 4.632 13.450 1.00 68.56 117 LEU A C 1
ATOM 912 O O . LEU A 1 117 ? -7.587 3.535 13.840 1.00 68.56 117 LEU A O 1
ATOM 916 N N . LYS A 1 118 ? -8.042 5.629 13.199 1.00 69.00 118 LYS A N 1
ATOM 917 C CA . LYS A 1 118 ? -9.498 5.456 13.285 1.00 69.00 118 LYS A CA 1
ATOM 918 C C . LYS A 1 118 ? -9.993 4.434 12.259 1.00 69.00 118 LYS A C 1
ATOM 920 O O . LYS A 1 118 ? -10.866 3.625 12.578 1.00 69.00 118 LYS A O 1
ATOM 925 N N . PHE A 1 119 ? -9.399 4.408 11.065 1.00 67.50 119 PHE A N 1
ATOM 926 C CA . PHE A 1 119 ? -9.631 3.357 10.074 1.00 67.50 119 PHE A CA 1
ATOM 927 C C . PHE A 1 119 ? -9.243 1.972 10.620 1.00 67.50 119 PHE A C 1
ATOM 929 O O . PHE A 1 119 ? -10.063 1.053 10.607 1.00 67.50 119 PHE A O 1
ATOM 936 N N . GLN A 1 120 ? -8.044 1.838 11.193 1.00 65.00 120 GLN A N 1
ATOM 937 C CA . GLN A 1 120 ? -7.591 0.592 11.810 1.00 65.00 120 GLN A CA 1
ATOM 938 C C . GLN A 1 120 ? -8.538 0.126 12.930 1.00 65.00 120 GLN A C 1
ATOM 940 O O . GLN A 1 120 ? -9.019 -1.003 12.900 1.00 65.00 120 GLN A O 1
ATOM 945 N N . ARG A 1 121 ? -8.855 0.990 13.902 1.00 65.38 121 ARG A N 1
ATOM 946 C CA . ARG A 1 121 ? -9.699 0.639 15.060 1.00 65.38 121 ARG A CA 1
ATOM 947 C C . ARG A 1 121 ? -11.136 0.291 14.681 1.00 65.38 121 ARG A C 1
ATOM 949 O O . ARG A 1 121 ? -11.708 -0.628 15.255 1.00 65.38 121 ARG A O 1
ATOM 956 N N . SER A 1 122 ? -11.723 1.005 13.723 1.00 64.50 122 SER A N 1
ATOM 957 C CA . SER A 1 122 ? -13.109 0.751 13.306 1.00 64.50 122 SER A CA 1
ATOM 958 C C . SER A 1 122 ? -13.263 -0.524 12.476 1.00 64.50 122 SER A C 1
ATOM 960 O O . SER A 1 122 ? -14.344 -1.122 12.478 1.00 64.50 122 SER A O 1
ATOM 962 N N . TRP A 1 123 ? -12.206 -0.941 11.770 1.00 58.06 123 TRP A N 1
ATOM 963 C CA . TRP A 1 123 ? -12.362 -1.893 10.675 1.00 58.06 123 TRP A CA 1
ATOM 964 C C . TRP A 1 123 ? -11.265 -2.958 10.568 1.00 58.06 123 TRP A C 1
ATOM 966 O O . TRP A 1 123 ? -11.594 -4.119 10.323 1.00 58.06 123 TRP A O 1
ATOM 976 N N . ALA A 1 124 ? -9.991 -2.617 10.807 1.00 58.38 124 ALA A N 1
ATOM 977 C CA . ALA A 1 124 ? -8.884 -3.564 10.646 1.00 58.38 124 ALA A CA 1
ATOM 978 C C . ALA A 1 124 ? -8.996 -4.777 11.591 1.00 58.38 124 ALA A C 1
ATOM 980 O O . ALA A 1 124 ? -8.851 -5.917 11.163 1.00 58.38 124 ALA A O 1
ATOM 981 N N . TYR A 1 125 ? -9.366 -4.544 12.854 1.00 56.88 125 TYR A N 1
ATOM 982 C CA . TYR A 1 125 ? -9.493 -5.604 13.869 1.00 56.88 125 TYR A CA 1
ATOM 983 C C . TYR A 1 125 ? -10.568 -6.648 13.577 1.00 56.88 125 TYR A C 1
ATOM 985 O O . TYR A 1 125 ? -10.545 -7.723 14.166 1.00 56.88 125 TYR A O 1
ATOM 993 N N . LYS A 1 126 ? -11.533 -6.341 12.707 1.00 55.41 126 LYS A N 1
ATOM 994 C CA . LYS A 1 126 ? -12.640 -7.260 12.425 1.00 55.41 126 LYS A CA 1
ATOM 995 C C . LYS A 1 126 ? -12.321 -8.253 11.311 1.00 55.41 126 LYS A C 1
ATOM 997 O O . LYS A 1 126 ? -13.033 -9.240 11.201 1.00 55.41 126 LYS A O 1
ATOM 1002 N N . ASN A 1 127 ? -11.301 -7.994 10.486 1.00 58.94 127 ASN A N 1
ATOM 1003 C CA . ASN A 1 127 ? -11.096 -8.745 9.241 1.00 58.94 127 ASN A CA 1
ATOM 1004 C C . ASN A 1 127 ? -9.624 -8.961 8.839 1.00 58.94 127 ASN A C 1
ATOM 1006 O O . ASN A 1 127 ? -9.385 -9.585 7.807 1.00 58.94 127 ASN A O 1
ATOM 1010 N N . TYR A 1 128 ? -8.642 -8.450 9.595 1.00 67.94 128 TYR A N 1
ATOM 1011 C CA . TYR A 1 128 ? -7.247 -8.412 9.145 1.00 67.94 128 TYR A CA 1
ATOM 1012 C C . TYR A 1 128 ? -6.241 -8.684 10.259 1.00 67.94 128 TYR A C 1
ATOM 1014 O O . TYR A 1 128 ? -6.476 -8.380 11.429 1.00 67.94 128 TYR A O 1
ATOM 1022 N N . LEU A 1 129 ? -5.078 -9.203 9.863 1.00 65.25 129 LEU A N 1
ATOM 1023 C CA . LEU A 1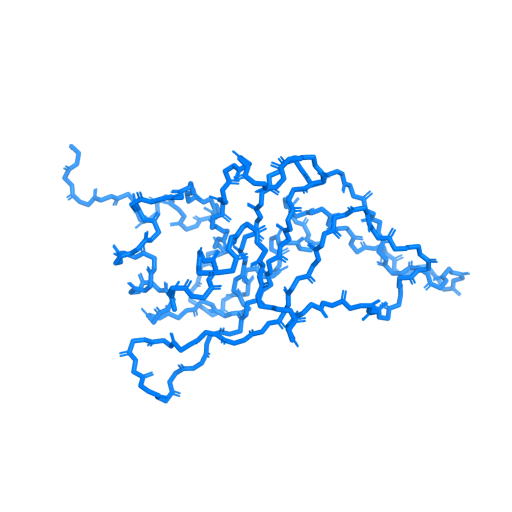 129 ? -3.906 -9.283 10.728 1.00 65.25 129 LEU A CA 1
ATOM 1024 C C . LEU A 1 129 ? -3.186 -7.931 10.708 1.00 65.25 129 LEU A C 1
ATOM 1026 O O . LEU A 1 129 ? -2.909 -7.385 9.638 1.00 65.25 129 LEU A O 1
ATOM 1030 N N . LEU A 1 130 ? -2.908 -7.390 11.893 1.00 65.62 130 LEU A N 1
ATOM 1031 C CA . LEU A 1 130 ? -2.136 -6.164 12.066 1.00 65.62 130 LEU A CA 1
ATOM 1032 C C . LEU A 1 130 ? -0.659 -6.519 12.233 1.00 65.62 130 LEU A C 1
ATOM 1034 O O . LEU A 1 130 ? -0.323 -7.331 13.093 1.00 65.62 130 LEU A O 1
ATOM 1038 N N . SER A 1 131 ? 0.218 -5.894 11.449 1.00 64.44 131 SER A N 1
ATOM 1039 C CA . SER A 1 131 ? 1.662 -6.125 11.538 1.00 64.44 131 SER A CA 1
ATOM 1040 C C . SER A 1 131 ? 2.464 -4.831 11.366 1.00 64.44 131 SER A C 1
ATOM 1042 O O . SER A 1 131 ? 2.014 -3.900 10.695 1.00 64.44 131 SER A O 1
ATOM 1044 N N . GLY A 1 132 ? 3.645 -4.777 11.989 1.00 66.06 132 GLY A N 1
ATOM 1045 C CA . GLY A 1 132 ? 4.574 -3.639 11.970 1.00 66.06 132 GLY A CA 1
ATOM 1046 C C . GLY A 1 132 ? 4.920 -3.104 13.367 1.00 66.06 132 GLY A C 1
ATOM 1047 O O . GLY A 1 132 ? 4.314 -3.499 14.363 1.00 66.06 132 GLY A O 1
ATOM 1048 N N . CYS A 1 133 ? 5.901 -2.194 13.455 1.00 63.22 133 CYS A N 1
ATOM 1049 C CA . CYS A 1 133 ? 6.480 -1.704 14.722 1.00 63.22 133 CYS A CA 1
ATOM 1050 C C . CYS A 1 133 ? 5.458 -1.149 15.720 1.00 63.22 133 CYS A C 1
ATOM 1052 O O . CYS A 1 133 ? 5.695 -1.156 16.926 1.00 63.22 133 CYS A O 1
ATOM 1054 N N . ILE A 1 134 ? 4.324 -0.655 15.226 1.00 62.50 134 ILE A N 1
ATOM 1055 C CA . ILE A 1 134 ? 3.301 -0.040 16.065 1.00 62.50 134 ILE A CA 1
ATOM 1056 C C . ILE A 1 134 ? 2.151 -0.984 16.407 1.00 62.50 134 ILE A C 1
ATOM 1058 O O . ILE A 1 134 ? 1.337 -0.658 17.264 1.00 62.50 134 ILE A O 1
ATOM 1062 N N . ALA A 1 135 ? 2.117 -2.186 15.821 1.00 58.66 135 ALA A N 1
ATOM 1063 C CA . ALA A 1 135 ? 1.126 -3.206 16.156 1.00 58.66 135 ALA A CA 1
ATOM 1064 C C . ALA A 1 135 ? 1.120 -3.531 17.663 1.00 58.66 135 ALA A C 1
ATOM 1066 O O . ALA A 1 135 ? 0.060 -3.771 18.236 1.00 58.66 135 ALA A O 1
ATOM 1067 N N . THR A 1 136 ? 2.282 -3.443 18.321 1.00 55.12 136 THR A N 1
ATOM 1068 C CA . THR A 1 136 ? 2.464 -3.667 19.766 1.00 55.12 136 THR A CA 1
ATOM 1069 C C . THR A 1 136 ? 1.883 -2.565 20.651 1.00 55.12 136 THR A C 1
ATOM 1071 O O . THR A 1 136 ? 1.488 -2.843 21.775 1.00 55.12 136 THR A O 1
ATOM 1074 N N . HIS A 1 137 ? 1.780 -1.326 20.161 1.00 55.78 137 HIS A N 1
ATOM 1075 C CA . HIS A 1 137 ? 1.165 -0.211 20.897 1.00 55.78 137 HIS A CA 1
ATOM 1076 C C . HIS A 1 137 ? -0.358 -0.158 20.710 1.00 55.78 137 HIS A C 1
ATOM 1078 O O . HIS A 1 137 ? -1.026 0.741 21.222 1.00 55.78 137 HIS A O 1
ATOM 1084 N N . TYR A 1 138 ? -0.904 -1.105 19.945 1.00 55.06 138 TYR A N 1
ATOM 1085 C CA . TYR A 1 138 ? -2.303 -1.138 19.547 1.00 55.06 138 TYR A CA 1
ATOM 1086 C C . TYR A 1 138 ? -2.981 -2.475 19.851 1.00 55.06 138 TYR A C 1
ATOM 1088 O O . TYR A 1 138 ? -4.045 -2.763 19.306 1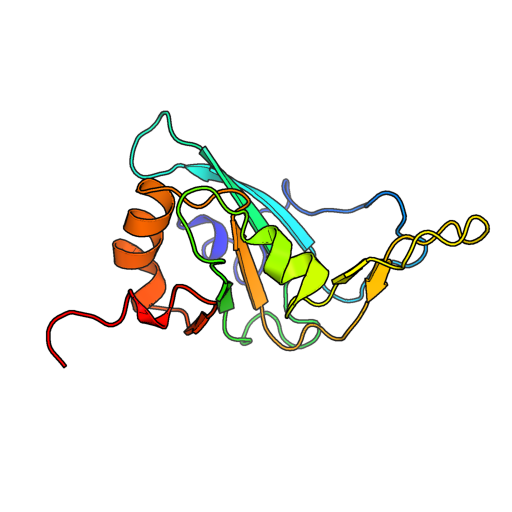.00 55.06 138 TYR A O 1
ATOM 1096 N N . THR A 1 139 ? -2.443 -3.288 20.758 1.00 50.78 139 THR A N 1
ATOM 1097 C CA . THR A 1 139 ? -3.277 -4.295 21.428 1.00 50.78 139 THR A CA 1
ATOM 1098 C C . THR A 1 139 ? -4.412 -3.585 22.182 1.00 50.78 139 THR A C 1
ATOM 1100 O O . THR A 1 139 ? -4.176 -2.504 22.728 1.00 50.78 139 THR A O 1
ATOM 1103 N N . PRO A 1 140 ? -5.652 -4.112 22.183 1.00 45.75 140 PRO A N 1
ATOM 1104 C CA . PRO A 1 140 ? -6.761 -3.485 22.898 1.00 45.75 140 PRO A CA 1
ATOM 1105 C C . PRO A 1 140 ? -6.405 -3.296 24.375 1.00 45.75 140 PRO A C 1
ATOM 1107 O O . PRO A 1 140 ? -5.810 -4.188 24.978 1.00 45.75 140 PRO A O 1
ATOM 1110 N N . GLU A 1 141 ? -6.795 -2.173 24.976 1.00 41.97 141 GLU A N 1
ATOM 1111 C CA . GLU A 1 141 ? -6.883 -2.123 26.435 1.00 41.97 141 GLU A CA 1
ATOM 1112 C C . GLU A 1 141 ? -7.978 -3.109 26.865 1.00 41.97 141 GLU A C 1
ATOM 1114 O O . GLU A 1 141 ? -9.146 -2.924 26.519 1.00 41.97 141 GLU A O 1
ATOM 1119 N N . GLY A 1 142 ? -7.587 -4.172 27.574 1.00 48.00 142 GLY A N 1
ATOM 1120 C CA . GLY A 1 142 ? -8.508 -5.138 28.180 1.00 48.00 142 GLY A CA 1
ATOM 1121 C C . GLY A 1 142 ? -8.534 -6.536 27.552 1.00 48.00 142 GLY A C 1
ATOM 1122 O O . GLY A 1 142 ? -9.618 -7.039 27.262 1.00 48.00 142 GLY A O 1
ATOM 1123 N N . SER A 1 143 ? -7.369 -7.167 27.365 1.00 37.31 143 SER A N 1
ATOM 1124 C CA . SER A 1 143 ? -7.256 -8.638 27.381 1.00 37.31 143 SER A CA 1
ATOM 1125 C C . SER A 1 143 ? -7.285 -9.171 28.808 1.00 37.31 143 SER A C 1
ATOM 1127 O O . SER A 1 143 ? -6.528 -8.589 29.621 1.00 37.31 143 SER A O 1
#

pLDDT: mean 72.73, std 13.11, range [37.31, 91.56]